Protein AF-A0A524IXE1-F1 (afdb_monomer_lite)

Structure (mmCIF, N/CA/C/O backbone):
data_AF-A0A524IXE1-F1
#
_entry.id   AF-A0A524IXE1-F1
#
loop_
_atom_site.group_PDB
_atom_site.id
_atom_site.type_symbol
_atom_site.label_atom_id
_atom_site.label_alt_id
_atom_site.label_comp_id
_atom_site.label_asym_id
_atom_site.label_entity_id
_atom_site.label_seq_id
_atom_site.pdbx_PDB_ins_code
_atom_site.Cartn_x
_atom_site.Cartn_y
_atom_site.Cartn_z
_atom_site.occupancy
_atom_site.B_iso_or_equiv
_atom_site.auth_seq_id
_atom_site.auth_comp_id
_atom_site.auth_asym_id
_atom_site.auth_atom_id
_atom_site.pdbx_PDB_model_num
ATOM 1 N N . MET A 1 1 ? -7.307 -6.475 66.051 1.00 43.66 1 MET A N 1
ATOM 2 C CA . MET A 1 1 ? -7.097 -5.890 64.710 1.00 43.66 1 MET A CA 1
ATOM 3 C C . MET A 1 1 ? -7.771 -6.810 63.699 1.00 43.66 1 MET A C 1
ATOM 5 O O . MET A 1 1 ? -7.183 -7.813 63.332 1.00 43.66 1 MET A O 1
ATOM 9 N N . LEU A 1 2 ? -9.043 -6.559 63.376 1.00 49.66 2 LEU A N 1
ATOM 10 C CA . LEU A 1 2 ? -9.916 -7.451 62.585 1.00 49.66 2 LEU A CA 1
ATOM 11 C C . LEU A 1 2 ? -10.838 -6.622 61.660 1.00 49.66 2 LEU A C 1
ATOM 13 O O . LEU A 1 2 ? -12.034 -6.860 61.602 1.00 49.66 2 LEU A O 1
ATOM 17 N N . ASN A 1 3 ? -10.288 -5.620 60.962 1.00 51.00 3 ASN A N 1
ATOM 18 C CA . ASN A 1 3 ? -11.071 -4.641 60.186 1.00 51.00 3 ASN A CA 1
ATOM 19 C C . ASN A 1 3 ? -10.646 -4.510 58.710 1.00 51.00 3 ASN A C 1
ATOM 21 O O . ASN A 1 3 ? -10.768 -3.433 58.156 1.00 51.00 3 ASN A O 1
ATOM 25 N N . HIS A 1 4 ? -10.151 -5.556 58.043 1.00 57.88 4 HIS A N 1
ATOM 26 C CA . HIS A 1 4 ? -9.700 -5.414 56.642 1.00 57.88 4 HIS A CA 1
ATOM 27 C C . HIS A 1 4 ? -10.398 -6.231 55.538 1.00 57.88 4 HIS A C 1
ATOM 29 O O . HIS A 1 4 ? -10.173 -5.894 54.376 1.00 57.88 4 HIS A O 1
ATOM 35 N N . PRO A 1 5 ? -11.266 -7.239 55.783 1.00 61.12 5 PRO A N 1
ATOM 36 C CA . PRO A 1 5 ? -11.895 -7.937 54.662 1.00 61.12 5 PRO A CA 1
ATOM 37 C C . PRO A 1 5 ? -12.928 -7.060 53.940 1.00 61.12 5 PRO A C 1
ATOM 39 O O . PRO A 1 5 ? -12.928 -7.036 52.716 1.00 61.12 5 PRO A O 1
ATOM 42 N N . TYR A 1 6 ? -13.752 -6.294 54.665 1.00 63.00 6 TYR A N 1
ATOM 43 C CA . TYR A 1 6 ? -14.772 -5.423 54.059 1.00 63.00 6 TYR A CA 1
ATOM 44 C C . TYR A 1 6 ? -14.161 -4.274 53.244 1.00 63.00 6 TYR A C 1
ATOM 46 O O . TYR A 1 6 ? -14.528 -4.103 52.090 1.00 63.00 6 TYR A O 1
ATOM 54 N N . GLU A 1 7 ? -13.144 -3.585 53.773 1.00 71.12 7 GLU A N 1
ATOM 55 C CA . GLU A 1 7 ? -12.422 -2.531 53.037 1.00 71.12 7 GLU A CA 1
ATOM 56 C C . GLU A 1 7 ? -11.749 -3.062 51.757 1.00 71.12 7 GLU A C 1
ATOM 58 O O . GLU A 1 7 ? -11.706 -2.372 50.740 1.00 71.12 7 GLU A O 1
ATOM 63 N N . THR A 1 8 ? -11.267 -4.312 51.775 1.00 76.56 8 THR A N 1
ATOM 64 C CA . THR A 1 8 ? -10.693 -4.967 50.585 1.00 76.56 8 THR A CA 1
ATOM 65 C C . THR A 1 8 ? -11.765 -5.277 49.533 1.00 76.56 8 THR A C 1
ATOM 67 O O . THR A 1 8 ? -11.514 -5.116 48.338 1.00 76.56 8 THR A O 1
ATOM 70 N N . TRP A 1 9 ? -12.964 -5.696 49.953 1.00 78.38 9 TRP A N 1
ATOM 71 C CA . TRP A 1 9 ? -14.095 -5.942 49.051 1.00 78.38 9 TRP A CA 1
ATOM 72 C C . TRP A 1 9 ? -14.641 -4.656 48.434 1.00 78.38 9 TRP A C 1
ATOM 74 O O . TRP A 1 9 ? -14.885 -4.627 47.228 1.00 78.38 9 TRP A O 1
ATOM 84 N N . ASP A 1 10 ? -14.765 -3.594 49.227 1.00 78.25 10 ASP A N 1
ATOM 85 C CA . ASP A 1 10 ? -15.199 -2.281 48.747 1.00 78.25 10 ASP A CA 1
ATOM 86 C C . ASP A 1 10 ? -14.188 -1.715 47.737 1.00 78.25 10 ASP A C 1
ATOM 88 O O . ASP A 1 10 ? -14.566 -1.230 46.670 1.00 78.25 10 ASP A O 1
ATOM 92 N N . HIS A 1 11 ? -12.885 -1.858 48.010 1.00 74.81 11 HIS A N 1
ATOM 93 C CA . HIS A 1 11 ? -11.836 -1.451 47.076 1.00 74.81 11 HIS A CA 1
ATOM 94 C C . HIS A 1 11 ? -11.871 -2.255 45.766 1.00 74.81 11 HIS A C 1
ATOM 96 O O . HIS A 1 11 ? -11.784 -1.675 44.683 1.00 74.81 11 HIS A O 1
ATOM 102 N N . LEU A 1 12 ? -12.059 -3.577 45.840 1.00 73.00 12 LEU A N 1
ATOM 103 C CA . LEU A 1 12 ? -12.213 -4.425 44.657 1.00 73.00 12 LEU A CA 1
ATOM 104 C C . LEU A 1 12 ? -13.451 -4.037 43.833 1.00 73.00 12 LEU A C 1
ATOM 106 O O . LEU A 1 12 ? -13.374 -3.993 42.607 1.00 73.00 12 LEU A O 1
ATOM 110 N N . GLN A 1 13 ? -14.579 -3.729 44.479 1.00 76.81 13 GLN A N 1
ATOM 111 C CA . GLN A 1 13 ? -15.787 -3.272 43.787 1.00 76.81 13 GLN A CA 1
ATOM 112 C C . GLN A 1 13 ? -15.563 -1.955 43.042 1.00 76.81 13 GLN A C 1
ATOM 114 O O . GLN A 1 13 ? -16.002 -1.832 41.898 1.00 76.81 13 GLN A O 1
ATOM 119 N N . VAL A 1 14 ? -14.849 -1.001 43.647 1.00 81.25 14 VAL A N 1
ATOM 120 C CA . VAL A 1 14 ? -14.476 0.257 42.984 1.00 81.25 14 VAL A CA 1
ATOM 121 C C . VAL A 1 14 ? -13.607 -0.017 41.755 1.00 81.25 14 VAL A C 1
ATOM 123 O O . VAL A 1 14 ? -13.937 0.455 40.668 1.00 81.25 14 VAL A O 1
ATOM 126 N N . LEU A 1 15 ? -12.565 -0.846 41.884 1.00 75.38 15 LEU A N 1
ATOM 127 C CA . LEU A 1 15 ? -11.689 -1.202 40.760 1.00 75.38 15 LEU A CA 1
ATOM 128 C C . LEU A 1 15 ? -12.452 -1.893 39.620 1.00 75.38 15 LEU A C 1
ATOM 130 O O . LEU A 1 15 ? -12.247 -1.572 38.450 1.00 75.38 15 LEU A O 1
ATOM 134 N N . LEU A 1 16 ? -13.359 -2.820 39.941 1.00 73.56 16 LEU A N 1
ATOM 135 C CA . LEU A 1 16 ? -14.183 -3.507 38.943 1.00 73.56 16 LEU A CA 1
ATOM 136 C C . LEU A 1 16 ? -15.158 -2.551 38.244 1.00 73.56 16 LEU A C 1
ATOM 138 O O . LEU A 1 16 ? -15.340 -2.654 37.030 1.00 73.56 16 LEU A O 1
ATOM 142 N N . ALA A 1 17 ? -15.751 -1.606 38.977 1.00 75.88 17 ALA A N 1
ATOM 143 C CA . ALA A 1 17 ? -16.629 -0.590 38.404 1.00 75.88 17 ALA A CA 1
ATOM 144 C C . ALA A 1 17 ? -15.862 0.364 37.469 1.00 75.88 17 ALA A C 1
ATOM 146 O O . ALA A 1 17 ? -16.321 0.644 36.361 1.00 75.88 17 ALA A O 1
ATOM 147 N N . GLU A 1 18 ? -14.666 0.811 37.861 1.00 75.19 18 GLU A N 1
ATOM 148 C CA . GLU A 1 18 ? -13.790 1.624 37.007 1.00 75.19 18 GLU A CA 1
ATOM 149 C C . GLU A 1 18 ? -13.379 0.864 35.738 1.00 75.19 18 GLU A C 1
ATOM 151 O O . GLU A 1 18 ? -13.450 1.403 34.629 1.00 75.19 18 GLU A O 1
ATOM 156 N N . MET A 1 19 ? -13.028 -0.417 35.874 1.00 73.31 19 MET A N 1
ATOM 157 C CA .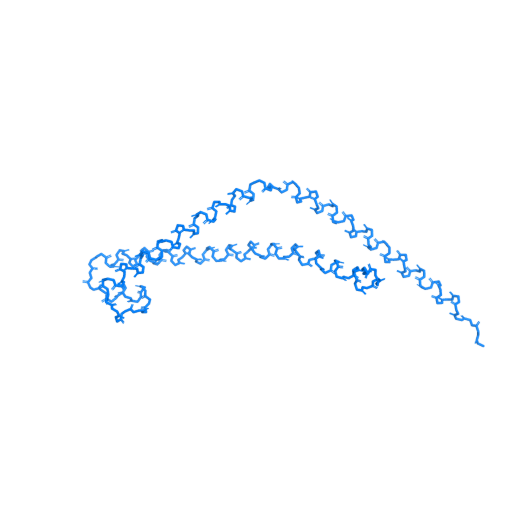 MET A 1 19 ? -12.672 -1.269 34.741 1.00 73.31 19 MET A CA 1
ATOM 158 C C . MET A 1 19 ? -13.858 -1.490 33.792 1.00 73.31 19 MET A C 1
ATOM 160 O O . MET A 1 19 ? -13.694 -1.425 32.573 1.00 73.31 19 MET A O 1
ATOM 164 N N . GLN A 1 20 ? -15.069 -1.672 34.330 1.00 70.81 20 GLN A N 1
ATOM 165 C CA . GLN A 1 20 ? -16.299 -1.777 33.544 1.00 70.81 20 GLN A CA 1
ATOM 166 C C . GLN A 1 20 ? -16.544 -0.510 32.713 1.00 70.81 20 GLN A C 1
ATOM 168 O O . GLN A 1 20 ? -16.844 -0.610 31.521 1.00 70.81 20 GLN A O 1
ATOM 173 N N . VAL A 1 21 ? -16.378 0.674 33.310 1.00 82.94 21 VAL A N 1
ATOM 174 C CA . VAL A 1 21 ? -16.515 1.959 32.605 1.00 82.94 21 VAL A CA 1
ATOM 175 C C . VAL A 1 21 ? -15.478 2.082 31.486 1.00 82.94 21 VAL A C 1
ATOM 177 O O . VAL A 1 21 ? -15.825 2.455 30.363 1.00 82.94 21 VAL A O 1
ATOM 180 N N . LEU A 1 22 ? -14.216 1.726 31.748 1.00 76.00 22 LEU A N 1
ATOM 181 C CA . LEU A 1 22 ? -13.158 1.747 30.733 1.00 76.00 22 LEU A CA 1
ATOM 182 C C . LEU A 1 22 ? -13.465 0.806 29.562 1.00 76.00 22 LEU A C 1
ATOM 184 O O . LEU A 1 22 ? -13.315 1.204 28.405 1.00 76.00 22 LEU A O 1
ATOM 188 N N . PHE A 1 23 ? -13.949 -0.405 29.834 1.00 75.75 23 PHE A N 1
ATOM 189 C CA . PHE A 1 23 ? -14.292 -1.372 28.790 1.00 75.75 23 PHE A CA 1
ATOM 190 C C . PHE A 1 23 ? -15.502 -0.931 27.966 1.00 75.75 23 PHE A C 1
ATOM 192 O O . PHE A 1 23 ? -15.482 -1.043 26.741 1.00 75.75 23 PHE A O 1
ATOM 199 N N . GLN A 1 24 ? -16.532 -0.368 28.603 1.00 75.31 24 GLN A N 1
ATOM 200 C CA . GLN A 1 24 ? -17.686 0.197 27.896 1.00 75.31 24 GLN A CA 1
ATOM 201 C C . GLN A 1 24 ? -17.283 1.375 27.001 1.00 75.31 24 GLN A C 1
ATOM 203 O O . GLN A 1 24 ? -17.732 1.470 25.854 1.00 75.31 24 GLN A O 1
ATOM 208 N N . ASN A 1 25 ? -16.393 2.244 27.486 1.00 76.88 25 ASN A N 1
ATOM 209 C CA . ASN A 1 25 ? -15.840 3.340 26.694 1.00 76.88 25 ASN A CA 1
ATOM 210 C C . ASN A 1 25 ? -15.040 2.819 25.497 1.00 76.88 25 ASN A C 1
ATOM 212 O O . ASN A 1 25 ? -15.225 3.305 24.380 1.00 76.88 25 ASN A O 1
ATOM 216 N N . PHE A 1 26 ? -14.197 1.805 25.702 1.00 73.81 26 PHE A N 1
ATOM 217 C CA . PHE A 1 26 ? -13.418 1.200 24.627 1.00 73.81 26 PHE A CA 1
ATOM 218 C C . PHE A 1 26 ? -14.312 0.530 23.571 1.00 73.81 26 PHE A C 1
ATOM 220 O O . PHE A 1 26 ? -14.129 0.763 22.379 1.00 73.81 26 PHE A O 1
ATOM 227 N N . LEU A 1 27 ? -15.353 -0.200 23.984 1.00 74.19 27 LEU A N 1
ATOM 228 C CA . LEU A 1 27 ? -16.348 -0.778 23.074 1.00 74.19 27 LEU A CA 1
ATOM 229 C C . LEU A 1 27 ? -17.084 0.299 22.258 1.00 74.19 27 LEU A C 1
ATOM 231 O O . LEU A 1 27 ? -17.298 0.142 21.058 1.00 74.19 27 LEU A O 1
ATOM 235 N N . SER A 1 28 ? -17.442 1.424 22.881 1.00 78.25 28 SER A N 1
ATOM 236 C CA . SER A 1 28 ? -18.039 2.569 22.179 1.00 78.25 28 SER A CA 1
ATOM 237 C C . SER A 1 28 ? -17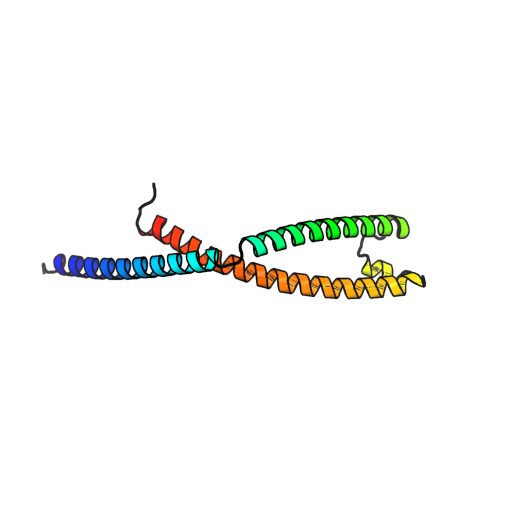.095 3.156 21.123 1.00 78.25 28 SER A C 1
ATOM 239 O O . SER A 1 28 ? -17.539 3.516 20.030 1.00 78.25 28 SER A O 1
ATOM 241 N N . LEU A 1 29 ? -15.790 3.223 21.415 1.00 74.81 29 LEU A N 1
ATOM 242 C CA . LEU A 1 29 ? -14.772 3.646 20.452 1.00 74.81 29 LEU A CA 1
ATOM 243 C C . LEU A 1 29 ? -14.627 2.646 19.300 1.00 74.81 29 LEU A C 1
ATOM 245 O O . LEU A 1 29 ? -14.626 3.090 18.156 1.00 74.81 29 LEU A O 1
ATOM 249 N N . LEU A 1 30 ? -14.607 1.337 19.571 1.00 69.81 30 LEU A N 1
ATOM 250 C CA . LEU A 1 30 ? -14.588 0.299 18.532 1.00 69.81 30 LEU A CA 1
ATOM 251 C C . LEU A 1 30 ? -15.819 0.378 17.620 1.00 69.81 30 LEU A C 1
ATOM 253 O O . LEU A 1 30 ? -15.684 0.329 16.405 1.00 69.81 30 LEU A O 1
ATOM 257 N N . ASN A 1 31 ? -17.016 0.590 18.172 1.00 71.38 31 ASN A N 1
ATOM 258 C CA . ASN A 1 31 ? -18.237 0.742 17.370 1.00 71.38 31 ASN A CA 1
ATOM 259 C C . ASN A 1 31 ? -18.205 2.008 16.491 1.00 71.38 31 ASN A C 1
ATOM 261 O O . ASN A 1 31 ? -18.734 2.027 15.378 1.00 71.38 31 ASN A O 1
ATOM 265 N N . LYS A 1 32 ? -17.605 3.101 16.983 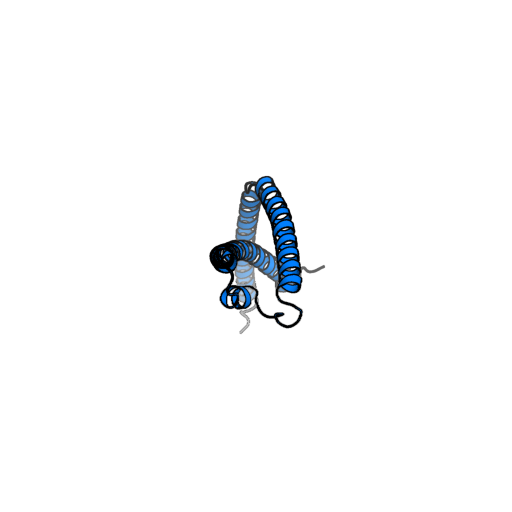1.00 73.88 32 LYS A N 1
ATOM 266 C CA . LYS A 1 32 ? -17.385 4.316 16.179 1.00 73.88 32 LYS A CA 1
ATOM 267 C C . LYS A 1 32 ? -16.334 4.076 15.099 1.00 73.88 32 LYS A C 1
ATOM 269 O O . LYS A 1 32 ? -16.530 4.517 13.970 1.00 73.88 32 LYS A O 1
ATOM 274 N N . GLU A 1 33 ? -15.254 3.379 15.434 1.00 70.69 33 GLU A N 1
ATOM 275 C CA . GLU A 1 33 ? -14.209 2.976 14.497 1.00 70.69 33 GLU A CA 1
ATOM 276 C C . GLU A 1 33 ? -14.778 2.079 13.396 1.00 70.69 33 GLU A C 1
ATOM 278 O O . GLU A 1 33 ? -14.564 2.369 12.227 1.00 70.69 33 GLU A O 1
ATOM 283 N N . GLU A 1 34 ? -15.585 1.073 13.730 1.00 70.56 34 GLU A N 1
ATOM 284 C CA . GLU A 1 34 ? -16.264 0.210 12.762 1.00 70.56 34 GLU A CA 1
ATOM 285 C C . GLU A 1 34 ? -17.105 1.031 11.779 1.00 70.56 34 GLU A C 1
ATOM 287 O O . GLU A 1 34 ? -16.986 0.853 10.568 1.00 70.56 34 GLU A O 1
ATOM 292 N N . ARG A 1 35 ? -17.902 1.988 12.273 1.00 73.44 35 ARG A N 1
ATOM 293 C CA . ARG A 1 35 ? -18.679 2.896 11.412 1.00 73.44 35 ARG A CA 1
ATOM 294 C C . ARG A 1 35 ? -17.781 3.719 10.493 1.00 73.44 35 ARG A C 1
ATOM 296 O O . ARG A 1 35 ? -18.091 3.848 9.314 1.00 73.44 35 ARG A O 1
ATOM 303 N N . LEU A 1 36 ? -16.666 4.248 10.996 1.00 70.94 36 LEU A N 1
ATOM 304 C CA . LEU A 1 36 ? -15.696 4.978 10.173 1.00 70.94 36 LEU A CA 1
ATOM 305 C C . LEU A 1 36 ? -15.012 4.065 9.147 1.00 70.94 36 LEU A C 1
ATOM 307 O O . LEU A 1 36 ? -14.810 4.484 8.014 1.00 70.94 36 LEU A O 1
ATOM 311 N N . LEU A 1 37 ? -14.708 2.815 9.502 1.00 68.81 37 LEU A N 1
ATOM 312 C CA . LEU A 1 37 ? -14.150 1.800 8.606 1.00 68.81 37 LEU A CA 1
ATOM 313 C C . LEU A 1 37 ? -15.163 1.312 7.562 1.00 68.81 37 LEU A C 1
ATOM 315 O O . LEU A 1 37 ? -14.758 0.826 6.510 1.00 68.81 37 LEU A O 1
ATOM 319 N N . LEU A 1 38 ? -16.463 1.370 7.857 1.00 67.75 38 LEU A N 1
ATOM 320 C CA . LEU A 1 38 ? -17.546 1.090 6.911 1.00 67.75 38 LEU A CA 1
ATOM 321 C C . LEU A 1 38 ? -17.781 2.265 5.951 1.00 67.75 38 LEU A C 1
ATOM 323 O O . LEU A 1 38 ? -18.117 2.030 4.796 1.00 67.75 38 LEU A O 1
ATOM 327 N N . VAL A 1 39 ? -17.606 3.506 6.425 1.00 68.62 39 VAL A N 1
ATOM 328 C CA . VAL A 1 39 ? -17.703 4.732 5.608 1.00 68.62 39 VAL A CA 1
ATOM 329 C C . VAL A 1 39 ? -16.436 4.981 4.787 1.00 68.62 39 VAL A C 1
ATOM 331 O O . VAL A 1 39 ? -16.517 5.572 3.712 1.00 68.62 39 VAL A O 1
ATOM 334 N N . LEU A 1 40 ? -15.270 4.532 5.264 1.00 71.38 40 LEU A N 1
ATOM 335 C CA . LEU A 1 40 ? -14.073 4.404 4.438 1.00 71.38 40 LEU A CA 1
ATOM 336 C C . LEU A 1 40 ? -14.467 3.638 3.183 1.00 71.38 40 LEU A C 1
ATOM 338 O O . LEU A 1 40 ? -15.045 2.559 3.285 1.00 71.38 40 LEU A O 1
ATOM 342 N N . ASP A 1 41 ? -14.178 4.224 2.023 1.00 71.25 41 ASP A N 1
ATOM 343 C CA . ASP A 1 41 ? -14.517 3.666 0.721 1.00 71.25 41 ASP A CA 1
ATOM 344 C C . ASP A 1 41 ? -13.762 2.346 0.521 1.00 71.25 41 ASP A C 1
ATOM 346 O O . ASP A 1 41 ? -12.682 2.305 -0.063 1.00 71.25 41 ASP A O 1
ATOM 350 N N . ARG A 1 42 ? -14.290 1.258 1.097 1.00 73.19 42 ARG A N 1
ATOM 351 C CA . ARG A 1 42 ? -13.684 -0.076 1.053 1.00 73.19 42 ARG A CA 1
ATOM 352 C C . ARG A 1 42 ? -13.534 -0.529 -0.388 1.00 73.19 42 ARG A C 1
ATOM 354 O O . ARG A 1 42 ? -12.531 -1.159 -0.707 1.00 73.19 42 ARG A O 1
ATOM 361 N N . GLN A 1 43 ? -14.493 -0.155 -1.234 1.00 73.25 43 GLN A N 1
ATOM 362 C CA . GLN A 1 43 ? -14.430 -0.405 -2.663 1.00 73.25 43 GLN A CA 1
ATOM 363 C C . GLN A 1 43 ? -13.293 0.396 -3.297 1.00 73.25 43 GLN A C 1
ATOM 365 O O . GLN A 1 43 ? -12.422 -0.193 -3.916 1.00 73.25 43 GLN A O 1
ATOM 370 N N . GLY A 1 44 ? -13.207 1.703 -3.057 1.00 75.00 44 GLY A N 1
ATOM 371 C CA . GLY A 1 44 ? -12.115 2.532 -3.568 1.00 75.00 44 GLY A CA 1
ATOM 372 C C . GLY A 1 44 ? -10.735 2.116 -3.060 1.00 75.00 44 GLY A C 1
ATOM 373 O O . GLY A 1 44 ? -9.768 2.138 -3.818 1.00 75.00 44 GLY A O 1
ATOM 374 N N . VAL A 1 45 ? -10.609 1.686 -1.802 1.00 79.94 45 VAL A N 1
ATOM 375 C CA . VAL A 1 45 ? -9.353 1.149 -1.258 1.00 79.94 45 VAL A CA 1
ATOM 376 C C . VAL A 1 45 ? -8.994 -0.173 -1.933 1.00 79.94 45 VAL A C 1
ATOM 378 O O . VAL A 1 45 ? -7.829 -0.351 -2.294 1.00 79.94 45 VAL A O 1
ATOM 381 N N . ALA A 1 46 ? -9.961 -1.070 -2.141 1.00 76.81 46 ALA A N 1
ATOM 382 C CA . ALA A 1 46 ? -9.760 -2.323 -2.866 1.00 76.81 46 ALA A CA 1
ATOM 383 C C . ALA A 1 46 ? -9.367 -2.073 -4.332 1.00 76.81 46 ALA A C 1
ATOM 385 O O . ALA A 1 46 ? -8.314 -2.539 -4.758 1.00 76.81 46 ALA A O 1
ATOM 386 N N . ASP A 1 47 ? -10.113 -1.237 -5.056 1.00 78.31 47 ASP A N 1
ATOM 387 C CA . ASP A 1 47 ? -9.851 -0.867 -6.452 1.00 78.31 47 ASP A CA 1
ATOM 388 C C . ASP A 1 47 ? -8.465 -0.224 -6.622 1.00 78.31 47 ASP A C 1
ATOM 390 O O . ASP A 1 47 ? -7.735 -0.495 -7.576 1.00 78.31 47 ASP A O 1
ATOM 394 N N . ILE A 1 48 ? -8.070 0.662 -5.700 1.00 78.56 48 ILE A N 1
ATOM 395 C CA . ILE A 1 48 ? -6.740 1.286 -5.715 1.00 78.56 48 ILE A CA 1
ATOM 396 C C . ILE A 1 48 ? -5.647 0.272 -5.372 1.00 78.56 48 ILE A C 1
ATOM 398 O O . ILE A 1 48 ? -4.526 0.405 -5.865 1.00 78.56 48 ILE A O 1
ATOM 402 N N . THR A 1 49 ? -5.939 -0.719 -4.534 1.00 83.31 49 THR A N 1
ATOM 403 C CA . THR A 1 49 ? -4.993 -1.789 -4.196 1.00 83.31 49 THR A CA 1
ATOM 404 C C . THR A 1 49 ? -4.769 -2.695 -5.398 1.00 83.31 49 THR A C 1
ATOM 406 O O . THR A 1 49 ? -3.622 -2.873 -5.793 1.00 83.31 49 THR A O 1
ATOM 409 N N . GLU A 1 50 ? -5.836 -3.124 -6.070 1.00 83.88 50 GLU A N 1
ATOM 410 C CA . GLU A 1 50 ? -5.756 -3.906 -7.305 1.00 83.88 50 GLU A CA 1
ATOM 411 C C . GLU A 1 50 ? -4.964 -3.157 -8.392 1.00 83.88 50 GLU A C 1
ATOM 413 O O . GLU A 1 50 ? -4.039 -3.697 -8.999 1.00 83.88 50 GLU A O 1
ATOM 418 N N . LYS A 1 51 ? -5.235 -1.860 -8.591 1.00 75.50 51 LYS A N 1
ATOM 419 C CA . LYS A 1 51 ? -4.462 -1.031 -9.534 1.00 75.50 51 LYS A CA 1
ATOM 420 C C . LYS A 1 51 ? -2.981 -0.935 -9.158 1.00 75.50 51 LYS A C 1
ATOM 422 O O . LYS A 1 51 ? -2.131 -0.920 -10.045 1.00 75.50 51 LYS A O 1
ATOM 427 N N . LYS A 1 52 ? -2.647 -0.851 -7.864 1.00 77.69 52 LYS A N 1
ATOM 428 C CA . LYS A 1 52 ? -1.247 -0.849 -7.404 1.00 77.69 52 LYS A CA 1
ATOM 429 C C . LYS A 1 52 ? -0.570 -2.185 -7.684 1.00 77.69 52 LYS A C 1
ATOM 431 O O . LYS A 1 52 ? 0.572 -2.163 -8.127 1.00 77.69 52 LYS A O 1
ATOM 436 N N . GLU A 1 53 ? -1.251 -3.306 -7.463 1.00 84.50 53 GLU A N 1
ATOM 437 C CA . GLU A 1 53 ? -0.740 -4.647 -7.776 1.00 84.50 53 GLU A CA 1
ATOM 438 C C . GLU A 1 53 ? -0.435 -4.780 -9.273 1.00 84.50 53 GLU A C 1
ATOM 440 O O . GLU A 1 53 ? 0.691 -5.103 -9.645 1.00 84.50 53 GLU A O 1
ATOM 445 N N . GLN A 1 54 ? -1.369 -4.377 -10.139 1.00 82.75 54 GLN A N 1
ATOM 446 C CA . GLN A 1 54 ? -1.161 -4.371 -11.592 1.00 82.75 54 GLN A CA 1
ATOM 447 C C . GLN A 1 54 ? 0.038 -3.500 -12.017 1.00 82.75 54 GLN A C 1
ATOM 449 O O . GLN A 1 54 ? 0.822 -3.880 -12.892 1.00 82.75 54 GLN A O 1
ATOM 454 N N . VAL A 1 55 ? 0.205 -2.321 -11.403 1.00 81.06 55 VAL A N 1
ATOM 455 C CA . VAL A 1 55 ? 1.355 -1.439 -11.668 1.00 81.06 55 VAL A CA 1
ATOM 456 C C . VAL A 1 55 ? 2.657 -2.057 -11.155 1.00 81.06 55 VAL A C 1
ATOM 458 O O . VAL A 1 55 ? 3.664 -1.986 -11.858 1.00 81.06 55 VAL A O 1
ATOM 461 N N . LEU A 1 56 ? 2.651 -2.692 -9.979 1.00 83.00 56 LEU A N 1
ATOM 462 C CA . LEU A 1 56 ? 3.814 -3.387 -9.425 1.00 83.00 56 LEU A CA 1
ATOM 463 C C . LEU A 1 56 ? 4.266 -4.530 -10.334 1.00 83.00 56 LEU A C 1
ATOM 465 O O . LEU A 1 56 ? 5.462 -4.632 -10.605 1.00 83.00 56 LEU A O 1
ATOM 469 N N . ASP A 1 57 ? 3.344 -5.326 -10.869 1.00 83.19 57 ASP A N 1
ATOM 470 C CA . ASP A 1 57 ? 3.664 -6.377 -11.840 1.00 83.19 57 ASP A CA 1
ATOM 471 C C . ASP A 1 57 ? 4.316 -5.802 -13.103 1.00 83.19 57 ASP A C 1
ATOM 473 O O . ASP A 1 57 ? 5.276 -6.360 -13.645 1.00 83.19 57 ASP A O 1
ATOM 477 N N . GLY A 1 58 ? 3.824 -4.649 -13.568 1.00 75.50 58 GLY A N 1
ATOM 478 C CA . GLY A 1 58 ? 4.441 -3.895 -14.655 1.00 75.50 58 GLY A CA 1
ATOM 479 C C . GLY A 1 58 ? 5.863 -3.442 -14.315 1.00 75.50 58 GLY A C 1
ATOM 480 O O . GLY A 1 58 ? 6.777 -3.648 -15.114 1.00 75.50 58 GLY A O 1
ATOM 481 N N . MET A 1 59 ? 6.068 -2.873 -13.124 1.00 81.69 59 MET A N 1
ATOM 482 C CA . MET A 1 59 ? 7.382 -2.423 -12.649 1.00 81.69 59 MET A CA 1
ATOM 483 C C . MET A 1 59 ? 8.386 -3.577 -12.582 1.00 81.69 59 MET A C 1
ATOM 485 O O . MET A 1 59 ? 9.479 -3.444 -13.128 1.00 81.69 59 MET A O 1
ATOM 489 N N . HIS A 1 60 ? 8.005 -4.722 -12.005 1.00 77.94 60 HIS A N 1
ATOM 490 C CA . HIS A 1 60 ? 8.868 -5.906 -11.928 1.00 77.94 60 HIS A CA 1
ATOM 491 C C . HIS A 1 60 ? 9.234 -6.418 -13.321 1.00 77.94 60 HIS A C 1
ATOM 493 O O . HIS A 1 60 ? 10.393 -6.719 -13.599 1.00 77.94 60 HIS A O 1
ATOM 499 N N . ARG A 1 61 ? 8.265 -6.475 -14.242 1.00 85.38 61 ARG A N 1
ATOM 500 C CA . ARG A 1 61 ? 8.520 -6.896 -15.624 1.00 85.38 61 ARG A CA 1
ATOM 501 C C . ARG A 1 61 ? 9.529 -5.986 -16.319 1.00 85.38 61 ARG A C 1
ATOM 503 O O . ARG A 1 61 ? 10.446 -6.492 -16.962 1.00 85.38 61 ARG A O 1
ATOM 510 N N . TYR A 1 62 ? 9.376 -4.668 -16.192 1.00 82.00 62 TYR A N 1
ATOM 511 C CA . TYR A 1 62 ? 10.314 -3.718 -16.788 1.00 82.00 62 TYR A CA 1
ATOM 512 C C . TYR A 1 62 ? 11.686 -3.759 -16.124 1.00 82.00 62 TYR A C 1
ATOM 514 O O . TYR A 1 62 ? 12.683 -3.690 -16.833 1.00 82.00 62 TYR A O 1
ATOM 522 N N . GLU A 1 63 ? 11.762 -3.935 -14.807 1.00 81.69 63 GLU A N 1
ATOM 523 C CA . GLU A 1 63 ? 13.031 -4.143 -14.109 1.00 81.69 63 GLU A CA 1
ATOM 524 C C . GLU A 1 63 ? 13.771 -5.364 -14.673 1.00 81.69 63 GLU A C 1
ATOM 526 O O . GLU A 1 63 ? 14.924 -5.246 -15.084 1.00 81.69 63 GLU A O 1
ATOM 531 N N . GLN A 1 64 ? 13.093 -6.509 -14.803 1.00 80.38 64 GLN A N 1
ATOM 532 C CA . GLN A 1 64 ? 13.683 -7.720 -15.383 1.00 80.38 64 GLN A CA 1
ATOM 533 C C . GLN A 1 64 ? 14.110 -7.523 -16.845 1.00 80.38 64 GLN A C 1
ATOM 535 O O . GLN A 1 64 ? 15.191 -7.959 -17.237 1.00 80.38 64 GLN A O 1
ATOM 540 N N . GLN A 1 65 ? 13.304 -6.832 -17.658 1.00 82.06 65 GLN A N 1
ATOM 541 C CA . GLN A 1 65 ? 13.657 -6.523 -19.048 1.00 82.06 65 GLN A CA 1
ATOM 542 C C . GLN A 1 65 ? 14.874 -5.598 -19.144 1.00 82.06 65 GLN A C 1
ATOM 544 O O . GLN A 1 65 ? 15.782 -5.865 -19.929 1.00 82.06 65 GLN A O 1
ATOM 549 N N . VAL A 1 66 ? 14.921 -4.539 -18.332 1.00 83.38 66 VAL A N 1
ATOM 550 C CA . VAL A 1 66 ? 16.056 -3.610 -18.266 1.00 83.38 66 VAL A CA 1
ATOM 551 C C . VAL A 1 66 ? 17.317 -4.348 -17.835 1.00 83.38 66 VAL A C 1
ATOM 553 O O . VAL A 1 66 ? 18.357 -4.183 -18.468 1.00 83.38 66 VAL A O 1
ATOM 556 N N . MET A 1 67 ? 17.225 -5.211 -16.821 1.00 80.62 67 MET A N 1
ATOM 557 C CA . MET A 1 67 ? 18.347 -6.045 -16.395 1.00 80.62 67 MET A CA 1
ATOM 558 C C . MET A 1 67 ? 18.786 -7.012 -17.498 1.00 80.62 67 MET A C 1
ATOM 560 O O . MET A 1 67 ? 19.986 -7.145 -17.730 1.00 80.62 67 MET A O 1
ATOM 564 N N . GLY A 1 68 ? 17.853 -7.636 -18.221 1.00 82.12 68 GLY A N 1
ATOM 565 C CA . GLY A 1 68 ? 18.160 -8.509 -19.356 1.00 82.12 68 GLY A CA 1
ATOM 566 C C . GLY A 1 68 ? 18.900 -7.783 -20.483 1.00 82.12 68 GLY A C 1
ATOM 567 O O . GLY A 1 68 ? 19.935 -8.258 -20.949 1.00 82.12 68 GLY A O 1
ATOM 568 N N . VAL A 1 69 ? 18.424 -6.599 -20.877 1.00 83.50 69 VAL A N 1
ATOM 569 C CA . VAL A 1 69 ? 19.080 -5.759 -21.894 1.00 83.50 69 VAL A CA 1
ATOM 570 C C . VAL A 1 69 ? 20.446 -5.274 -21.406 1.00 83.50 69 VAL A C 1
ATOM 572 O O . VAL A 1 69 ? 21.418 -5.313 -22.157 1.00 83.50 69 VAL A O 1
ATOM 575 N N . MET A 1 70 ? 20.556 -4.868 -20.140 1.00 78.38 70 MET A N 1
ATOM 576 C CA . MET A 1 70 ? 21.829 -4.462 -19.546 1.00 78.38 70 MET A CA 1
ATOM 577 C C . MET A 1 70 ? 22.854 -5.602 -19.591 1.00 78.38 70 MET A C 1
ATOM 579 O O . MET A 1 70 ? 23.985 -5.370 -20.004 1.00 78.38 70 MET A O 1
ATOM 583 N N . HIS A 1 71 ? 22.464 -6.833 -19.244 1.00 78.94 71 HIS A N 1
ATOM 584 C CA . HIS A 1 71 ? 23.354 -7.998 -19.318 1.00 78.94 71 HIS A CA 1
ATOM 585 C C . HIS A 1 71 ? 23.832 -8.274 -20.751 1.00 78.94 71 HIS A C 1
ATOM 587 O O . HIS A 1 71 ? 24.999 -8.606 -20.952 1.00 78.94 71 HIS A O 1
ATOM 593 N N . GLN A 1 72 ? 22.960 -8.103 -21.751 1.00 80.94 72 GLN A N 1
ATOM 594 C CA . GLN A 1 72 ? 23.325 -8.261 -23.164 1.00 80.94 72 GLN A CA 1
ATOM 595 C C . GLN A 1 72 ? 24.309 -7.186 -23.642 1.00 80.94 72 GLN A C 1
ATOM 597 O O . GLN A 1 72 ? 25.213 -7.487 -24.416 1.00 80.94 72 GLN A O 1
ATOM 602 N N . LEU A 1 73 ? 24.142 -5.938 -23.193 1.00 77.94 73 LEU A N 1
ATOM 603 C CA . LEU A 1 73 ? 24.962 -4.806 -23.634 1.00 77.94 73 LEU A CA 1
ATOM 604 C C . LEU A 1 73 ? 26.294 -4.685 -22.885 1.00 77.94 73 LEU A C 1
ATOM 606 O O . LEU A 1 73 ? 27.280 -4.234 -23.462 1.00 77.94 73 LEU A O 1
ATOM 610 N N . ALA A 1 74 ? 26.321 -5.040 -21.603 1.00 73.94 74 ALA A N 1
ATOM 611 C CA . ALA A 1 74 ? 27.465 -4.827 -20.721 1.00 73.94 74 ALA A CA 1
ATOM 612 C C . ALA A 1 74 ? 28.330 -6.086 -20.514 1.00 73.94 74 ALA A C 1
ATOM 614 O O . ALA A 1 74 ? 29.425 -5.992 -19.956 1.00 73.94 74 ALA A O 1
ATOM 615 N N . GLY A 1 75 ? 27.850 -7.256 -20.951 1.00 68.00 75 GLY A N 1
ATOM 616 C CA . GLY A 1 75 ? 28.468 -8.549 -20.660 1.00 68.00 75 GLY A CA 1
ATOM 617 C C . GLY A 1 75 ? 28.332 -8.954 -19.186 1.00 68.00 75 GLY A C 1
ATOM 618 O O . GLY A 1 75 ? 27.864 -8.191 -18.340 1.00 68.00 75 GLY A O 1
ATOM 619 N N . SER A 1 76 ? 28.763 -10.174 -18.855 1.00 64.06 76 SER A N 1
ATOM 620 C CA . SER A 1 76 ? 28.673 -10.732 -17.494 1.00 64.06 76 SER A CA 1
ATOM 621 C C . SER A 1 76 ? 29.540 -10.012 -16.451 1.00 64.06 76 SER A C 1
ATOM 623 O O . SER A 1 76 ? 29.391 -10.275 -15.262 1.00 64.06 76 SER A O 1
ATOM 625 N N . GLU A 1 77 ? 30.441 -9.118 -16.869 1.00 58.41 77 GLU A N 1
ATOM 626 C CA . GLU A 1 77 ? 31.385 -8.416 -15.985 1.00 58.41 77 GLU A CA 1
ATOM 627 C C . GLU A 1 77 ? 30.779 -7.183 -15.288 1.00 58.41 77 GLU A C 1
ATOM 629 O O . GLU A 1 77 ? 31.306 -6.727 -14.276 1.00 58.41 77 GLU A O 1
ATOM 634 N N . HIS A 1 78 ? 29.635 -6.673 -15.757 1.00 58.78 78 HIS A N 1
ATOM 635 C CA . HIS A 1 78 ? 28.968 -5.489 -15.196 1.00 58.78 78 HIS A CA 1
ATOM 636 C C . HIS A 1 78 ? 27.723 -5.846 -14.368 1.00 58.78 78 HIS A C 1
ATOM 638 O O . HIS A 1 78 ? 26.696 -5.176 -14.446 1.00 58.78 78 HIS A O 1
ATOM 644 N N . GLN A 1 79 ? 27.804 -6.885 -13.533 1.00 53.44 79 GLN A N 1
ATOM 645 C CA . GLN A 1 79 ? 26.715 -7.273 -12.617 1.00 53.44 79 GLN A CA 1
ATOM 646 C C . GLN A 1 79 ? 26.370 -6.201 -11.559 1.00 53.44 79 GLN A C 1
ATOM 648 O O . GLN A 1 79 ? 25.372 -6.323 -10.851 1.00 53.44 79 GLN A O 1
ATOM 653 N N . GLY A 1 80 ? 27.168 -5.134 -11.447 1.00 58.91 80 GLY A N 1
ATOM 654 C CA . GLY A 1 80 ? 26.982 -4.058 -10.479 1.00 58.91 80 GLY A CA 1
ATOM 655 C C . GLY A 1 80 ? 26.370 -2.795 -11.087 1.00 58.91 80 GLY A C 1
ATOM 656 O O . GLY A 1 80 ? 27.048 -2.047 -11.781 1.00 58.91 80 GLY A O 1
ATOM 657 N N . HIS A 1 81 ? 25.111 -2.529 -10.735 1.00 69.19 81 HIS A N 1
ATOM 658 C CA . HIS A 1 81 ? 24.403 -1.245 -10.838 1.00 69.19 81 HIS A CA 1
ATOM 659 C C . HIS A 1 81 ? 24.355 -0.556 -12.219 1.00 69.19 81 HIS A C 1
ATOM 661 O O . HIS A 1 81 ? 25.277 0.150 -12.628 1.00 69.19 81 HIS A O 1
ATOM 667 N N . LEU A 1 82 ? 23.172 -0.605 -12.848 1.00 73.56 82 LEU A N 1
ATOM 668 C CA . LEU A 1 82 ? 22.806 0.115 -14.079 1.00 73.56 82 LEU A CA 1
ATOM 669 C C . LEU A 1 82 ? 23.284 1.578 -14.115 1.00 73.56 82 LEU A C 1
ATOM 671 O O . LEU A 1 82 ? 23.805 2.032 -15.129 1.00 73.56 82 LEU A O 1
ATOM 675 N N . GLY A 1 83 ? 23.157 2.307 -13.003 1.00 71.56 83 GLY A N 1
ATOM 676 C CA . GLY A 1 83 ? 23.609 3.698 -12.909 1.00 71.56 83 GLY A CA 1
ATOM 677 C C . GLY A 1 83 ? 25.127 3.880 -13.004 1.00 71.56 83 GLY A C 1
ATOM 678 O O . GLY A 1 83 ? 25.586 4.885 -13.539 1.00 71.56 83 GLY A O 1
ATOM 679 N N . GLY A 1 84 ? 25.913 2.918 -12.512 1.00 76.19 84 GLY A N 1
ATOM 680 C CA . GLY A 1 84 ? 27.370 2.918 -12.656 1.00 76.19 84 GLY A CA 1
ATOM 681 C C . GLY A 1 84 ? 27.783 2.619 -14.094 1.00 76.19 84 GLY A C 1
ATOM 682 O O . GLY A 1 84 ? 28.622 3.319 -14.655 1.00 76.19 84 GLY A O 1
ATOM 683 N N . TRP A 1 85 ? 27.119 1.647 -14.721 1.00 76.50 85 TRP A N 1
ATOM 684 C CA . TRP A 1 85 ? 27.345 1.315 -16.126 1.00 76.50 85 TRP A CA 1
ATOM 685 C C . TRP A 1 85 ? 27.003 2.484 -17.062 1.00 76.50 85 TRP A C 1
ATOM 687 O O . TRP A 1 85 ? 27.852 2.905 -17.843 1.00 76.50 85 TRP A O 1
ATOM 697 N N . LEU A 1 86 ? 25.818 3.092 -16.930 1.00 78.06 86 LEU A N 1
ATOM 698 C CA . LEU A 1 86 ? 25.381 4.209 -17.783 1.00 78.06 86 LEU A CA 1
ATOM 699 C C . LEU A 1 86 ? 26.325 5.423 -17.750 1.00 78.06 86 LEU A C 1
ATOM 701 O O . LEU A 1 86 ? 26.432 6.133 -18.747 1.00 78.06 86 LEU A O 1
ATOM 705 N N . ARG A 1 87 ? 27.024 5.662 -16.633 1.00 75.69 87 ARG A N 1
ATOM 706 C CA . ARG A 1 87 ? 27.999 6.761 -16.502 1.00 75.69 87 ARG A CA 1
ATOM 707 C C . ARG A 1 87 ? 29.314 6.502 -17.238 1.00 75.69 87 ARG A C 1
ATOM 709 O O . ARG A 1 87 ? 29.979 7.459 -17.620 1.00 75.69 87 ARG A O 1
ATOM 716 N N . ASN A 1 88 ? 29.674 5.236 -17.435 1.00 75.50 88 ASN A N 1
ATOM 717 C CA . ASN A 1 88 ? 30.965 4.829 -17.991 1.00 75.50 88 ASN A CA 1
ATOM 718 C C . ASN A 1 88 ? 30.904 4.515 -19.494 1.00 75.50 88 ASN A C 1
ATOM 720 O O . ASN A 1 88 ? 31.942 4.294 -20.112 1.00 75.50 88 ASN A O 1
ATOM 724 N N . VAL A 1 89 ? 29.709 4.495 -20.096 1.00 76.38 89 VAL A N 1
ATOM 725 C CA . VAL A 1 89 ? 29.520 4.183 -21.518 1.00 76.38 89 VAL A CA 1
ATOM 726 C C . VAL A 1 89 ? 29.671 5.455 -22.372 1.00 76.38 89 VAL A C 1
ATOM 728 O O . VAL A 1 89 ? 28.835 6.358 -22.273 1.00 76.38 89 VAL A O 1
ATOM 731 N N . PRO A 1 90 ? 30.669 5.536 -23.277 1.00 64.44 90 PRO A N 1
ATOM 732 C CA . PRO A 1 90 ? 30.868 6.680 -24.166 1.00 64.44 90 PRO A CA 1
ATOM 733 C C . PRO A 1 90 ? 29.919 6.594 -25.373 1.00 64.44 90 PRO A C 1
ATOM 735 O O . PRO A 1 90 ? 30.335 6.406 -26.514 1.00 64.44 90 PRO A O 1
ATOM 738 N N . HIS A 1 91 ? 28.612 6.689 -25.124 1.00 72.31 91 HIS A N 1
ATOM 739 C CA . HIS A 1 91 ? 27.584 6.601 -26.159 1.00 72.31 91 HIS A CA 1
ATOM 740 C C . HIS A 1 91 ? 26.559 7.725 -26.009 1.00 72.31 91 HIS A C 1
ATOM 742 O O . HIS A 1 91 ? 26.059 7.985 -24.917 1.00 72.31 91 HIS A O 1
ATOM 748 N N . ARG A 1 92 ? 26.176 8.369 -27.119 1.00 68.75 92 ARG A N 1
ATOM 749 C CA . ARG A 1 92 ? 25.244 9.517 -27.104 1.00 68.75 92 ARG A CA 1
ATOM 750 C C . ARG A 1 92 ? 23.891 9.199 -26.451 1.00 68.75 92 ARG A C 1
ATOM 752 O O . ARG A 1 92 ? 23.281 10.064 -25.835 1.00 68.75 92 ARG A O 1
ATOM 759 N N . HIS A 1 93 ? 23.439 7.948 -26.553 1.00 71.19 93 HIS A N 1
ATOM 760 C CA . HIS A 1 93 ? 22.188 7.499 -25.935 1.00 71.19 93 HIS A CA 1
ATOM 761 C C . HIS A 1 93 ? 22.336 7.190 -24.432 1.00 71.19 93 HIS A C 1
ATOM 763 O O . HIS A 1 93 ? 21.332 7.181 -23.724 1.00 71.19 93 HIS A O 1
ATOM 769 N N . ALA A 1 94 ? 23.561 7.001 -23.922 1.00 75.44 94 ALA A N 1
ATOM 770 C CA . ALA A 1 94 ? 23.815 6.754 -22.501 1.00 75.44 94 ALA A CA 1
ATOM 771 C C . ALA A 1 94 ? 23.545 8.000 -21.644 1.00 75.44 94 ALA A C 1
ATOM 773 O O . ALA A 1 94 ? 23.019 7.873 -20.545 1.00 75.44 94 ALA A O 1
ATOM 774 N N . VAL A 1 95 ? 23.798 9.208 -22.170 1.00 76.75 95 VAL A N 1
ATOM 775 C CA . VAL A 1 95 ? 23.484 10.470 -21.473 1.00 76.75 95 VAL A CA 1
ATOM 776 C C . VAL A 1 95 ? 21.980 10.600 -21.223 1.00 76.75 95 VAL A C 1
ATOM 778 O O . VAL A 1 95 ? 21.561 10.829 -20.093 1.00 76.75 95 VAL A O 1
ATOM 781 N N . SER A 1 96 ? 21.160 10.387 -22.257 1.00 78.44 96 SER A N 1
ATOM 782 C CA . SER A 1 96 ? 19.697 10.447 -22.140 1.00 78.44 96 SER A CA 1
ATOM 783 C C . SER A 1 96 ? 19.144 9.348 -21.224 1.00 78.44 96 SER A C 1
ATOM 785 O O . SER A 1 96 ? 18.321 9.638 -20.357 1.00 78.44 96 SER A O 1
ATOM 787 N N . ALA A 1 97 ? 19.641 8.112 -21.347 1.00 78.38 97 ALA A N 1
ATOM 788 C CA . ALA A 1 97 ? 19.255 7.014 -20.460 1.00 78.38 97 ALA A CA 1
ATOM 789 C C . ALA A 1 97 ? 19.652 7.280 -18.998 1.00 78.38 97 ALA A C 1
ATOM 791 O O . ALA A 1 97 ? 18.888 6.976 -18.086 1.00 78.38 97 ALA A O 1
ATOM 792 N N . ASN A 1 98 ? 20.813 7.897 -18.765 1.00 79.88 98 ASN A N 1
ATOM 793 C CA . ASN A 1 98 ? 21.266 8.280 -17.434 1.00 79.88 98 ASN A CA 1
ATOM 794 C C . ASN A 1 98 ? 20.375 9.372 -16.821 1.00 79.88 98 ASN A C 1
ATOM 796 O O . ASN A 1 98 ? 20.072 9.293 -15.633 1.00 79.88 98 ASN A O 1
ATOM 800 N N . THR A 1 99 ? 19.909 10.353 -17.601 1.00 80.81 99 THR A N 1
ATOM 801 C CA . THR A 1 99 ? 18.930 11.349 -17.126 1.00 80.81 99 THR A CA 1
ATOM 802 C C . THR A 1 99 ? 17.628 10.680 -16.692 1.00 80.81 99 THR A C 1
ATOM 804 O O . THR A 1 99 ? 17.199 10.873 -15.556 1.00 80.81 99 THR A O 1
ATOM 807 N N . ILE A 1 100 ? 17.058 9.819 -17.541 1.00 79.69 100 ILE A N 1
ATOM 808 C CA . ILE A 1 100 ? 15.833 9.064 -17.227 1.00 79.69 100 ILE A CA 1
ATOM 809 C C . ILE A 1 100 ? 16.036 8.205 -15.968 1.00 79.69 100 ILE A C 1
ATOM 811 O O . ILE A 1 100 ? 15.180 8.164 -15.090 1.00 79.69 100 ILE A O 1
ATOM 815 N N . PHE A 1 101 ? 17.195 7.557 -15.829 1.00 81.31 101 PHE A N 1
ATOM 816 C CA . PHE A 1 101 ? 17.523 6.763 -14.646 1.00 81.31 101 PHE A CA 1
ATOM 817 C C . PHE A 1 101 ? 17.558 7.602 -13.355 1.00 81.31 101 PHE A C 1
ATOM 819 O O . PHE A 1 101 ? 17.058 7.159 -12.322 1.00 81.31 101 PHE A O 1
ATOM 826 N N . HIS A 1 102 ? 18.086 8.830 -13.397 1.00 77.19 102 HIS A N 1
ATOM 827 C CA . HIS A 1 102 ? 18.053 9.730 -12.237 1.00 77.19 102 HIS A CA 1
ATOM 828 C C . HIS A 1 102 ? 16.624 10.177 -11.892 1.00 77.19 102 HIS A C 1
ATOM 830 O O . HIS A 1 102 ? 16.272 10.237 -10.713 1.00 77.19 102 HIS A O 1
ATOM 836 N N . GLU A 1 103 ? 15.781 10.439 -12.892 1.00 78.19 103 GLU A N 1
ATOM 837 C CA . GLU A 1 103 ? 14.362 10.748 -12.674 1.00 78.19 103 GLU A CA 1
ATOM 838 C C . GLU A 1 103 ? 13.622 9.569 -12.022 1.00 78.19 103 GLU A C 1
ATOM 840 O O . GLU A 1 103 ? 12.859 9.766 -11.070 1.00 78.19 103 GLU A O 1
ATOM 845 N N . LEU A 1 104 ? 13.911 8.335 -12.455 1.00 78.38 104 LEU A N 1
ATOM 846 C CA . LEU A 1 104 ? 13.375 7.115 -11.845 1.00 78.38 104 LEU A CA 1
ATOM 847 C C . LEU A 1 104 ? 13.785 6.975 -10.374 1.00 78.38 104 LEU A C 1
ATOM 849 O O . LEU A 1 104 ? 12.934 6.650 -9.547 1.00 78.38 104 LEU A O 1
ATOM 853 N N . ILE A 1 105 ? 15.038 7.278 -10.012 1.00 77.50 105 ILE A N 1
ATOM 854 C CA . ILE A 1 105 ? 15.475 7.288 -8.602 1.00 77.50 105 ILE A CA 1
ATOM 855 C C . ILE A 1 105 ? 14.627 8.268 -7.779 1.00 77.50 105 ILE A C 1
ATOM 857 O O . ILE A 1 105 ? 14.161 7.919 -6.691 1.00 77.50 105 ILE A O 1
ATOM 861 N N . GLY A 1 106 ? 14.382 9.471 -8.304 1.00 73.12 106 GLY A N 1
ATOM 862 C CA . GLY A 1 106 ? 13.537 10.466 -7.640 1.00 73.12 106 GLY A CA 1
ATOM 863 C C . GLY A 1 106 ? 12.091 9.990 -7.446 1.00 73.12 106 GLY A C 1
ATOM 864 O O . GLY A 1 106 ? 11.486 10.247 -6.403 1.00 73.12 106 GLY A O 1
ATOM 865 N N . LEU A 1 107 ? 11.532 9.259 -8.414 1.00 71.31 107 LEU A N 1
ATOM 866 C CA . LEU A 1 107 ? 10.203 8.651 -8.292 1.00 71.31 107 LEU A CA 1
ATOM 867 C C . LEU A 1 107 ? 10.181 7.520 -7.255 1.00 71.31 107 LEU A C 1
ATOM 869 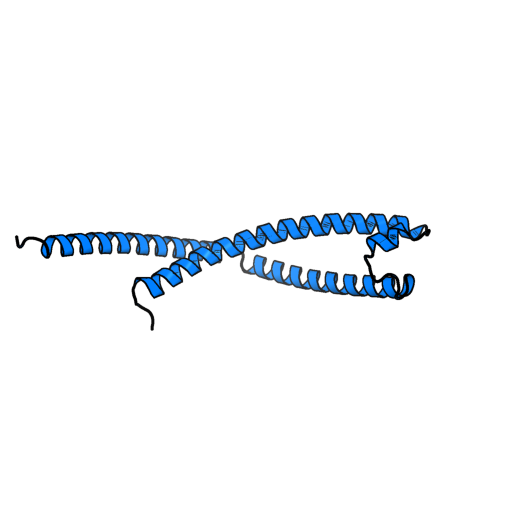O O . LEU A 1 107 ? 9.263 7.474 -6.437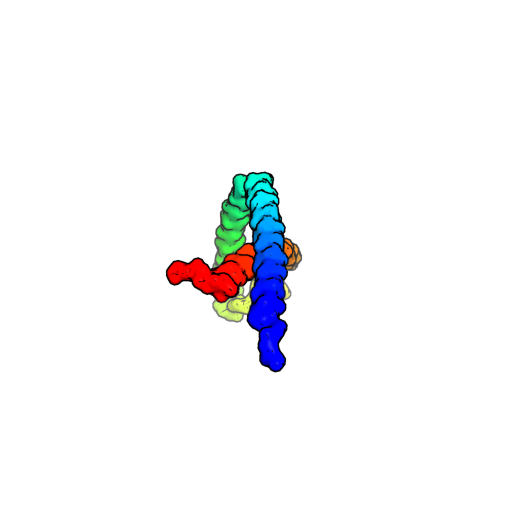 1.00 71.31 107 LEU A O 1
ATOM 873 N N . ILE A 1 108 ? 11.202 6.659 -7.226 1.00 78.56 108 ILE A N 1
ATOM 874 C CA . ILE A 1 108 ? 11.326 5.567 -6.246 1.00 78.56 108 ILE A CA 1
ATOM 875 C C . ILE A 1 108 ? 11.346 6.117 -4.816 1.00 78.56 108 ILE A C 1
ATOM 877 O O . ILE A 1 108 ? 10.631 5.603 -3.957 1.00 78.56 108 ILE A O 1
ATOM 881 N N . GLN A 1 109 ? 12.097 7.191 -4.561 1.00 72.94 109 GLN A N 1
ATOM 882 C CA . GLN A 1 109 ? 12.141 7.833 -3.242 1.00 72.94 109 GLN A CA 1
ATOM 883 C C . GLN A 1 109 ? 10.757 8.332 -2.806 1.00 72.94 109 GLN A C 1
ATOM 885 O O . GLN A 1 109 ? 10.301 8.014 -1.707 1.00 72.94 109 GLN A O 1
ATOM 890 N N . LYS A 1 110 ? 10.039 9.033 -3.692 1.00 70.31 110 LYS A N 1
ATOM 891 C CA . LYS A 1 110 ? 8.671 9.509 -3.419 1.00 70.31 110 LYS A CA 1
ATOM 892 C C . LYS A 1 110 ? 7.704 8.354 -3.141 1.00 70.31 110 LYS A C 1
ATOM 894 O O . LYS A 1 110 ? 6.890 8.444 -2.221 1.00 70.31 110 LYS A O 1
ATOM 899 N N . ILE A 1 111 ? 7.805 7.261 -3.903 1.00 79.81 111 ILE A N 1
ATOM 900 C CA . ILE A 1 111 ? 7.002 6.046 -3.694 1.00 79.81 111 ILE A CA 1
ATOM 901 C C . ILE A 1 111 ? 7.305 5.434 -2.322 1.00 79.81 111 ILE A C 1
ATOM 903 O O . ILE A 1 111 ? 6.374 5.111 -1.588 1.00 79.81 111 ILE A O 1
ATOM 907 N N . GLN A 1 112 ? 8.579 5.317 -1.937 1.00 71.44 112 GLN A N 1
ATOM 908 C CA . GLN A 1 112 ? 8.980 4.780 -0.633 1.00 71.44 112 GLN A CA 1
ATOM 909 C C . GLN A 1 112 ? 8.481 5.642 0.531 1.00 71.44 112 GLN A C 1
ATOM 911 O O . GLN A 1 112 ? 7.945 5.111 1.505 1.00 71.44 112 GLN A O 1
ATOM 916 N N . GLU A 1 113 ? 8.627 6.965 0.445 1.00 76.44 113 GLU A N 1
ATOM 917 C CA . GLU A 1 113 ? 8.130 7.889 1.467 1.00 76.44 113 GLU A CA 1
ATOM 918 C C . GLU A 1 113 ? 6.616 7.776 1.640 1.00 76.44 113 GLU A C 1
ATOM 920 O O . GLU A 1 113 ? 6.119 7.668 2.765 1.00 76.44 113 GLU A O 1
ATOM 925 N N . GLN A 1 114 ? 5.871 7.761 0.532 1.00 74.69 114 GLN A N 1
ATOM 926 C CA . GLN A 1 114 ? 4.421 7.632 0.583 1.00 74.69 114 GLN A CA 1
ATOM 927 C C . GLN A 1 114 ? 3.985 6.238 1.055 1.00 74.69 114 GLN A C 1
ATOM 929 O O . GLN A 1 114 ? 3.043 6.124 1.839 1.00 74.69 114 GLN A O 1
ATOM 934 N N . GLY A 1 115 ? 4.692 5.184 0.640 1.00 76.81 115 GLY A N 1
ATOM 935 C CA . GLY A 1 115 ? 4.482 3.814 1.104 1.00 76.81 115 GLY A CA 1
ATOM 936 C C . GLY A 1 115 ? 4.622 3.699 2.621 1.00 76.81 115 GLY A C 1
ATOM 937 O O . GLY A 1 115 ? 3.707 3.207 3.275 1.00 76.81 115 GLY A O 1
ATOM 938 N N . LYS A 1 116 ? 5.694 4.258 3.200 1.00 77.12 116 LYS A N 1
ATOM 939 C CA . LYS A 1 116 ? 5.914 4.291 4.659 1.00 77.12 116 LYS A CA 1
ATOM 940 C C . LYS A 1 116 ? 4.810 5.039 5.407 1.00 77.12 116 LYS A C 1
ATOM 942 O O . LYS A 1 116 ? 4.381 4.594 6.472 1.00 77.12 116 LYS A O 1
ATOM 947 N N . LYS A 1 117 ? 4.335 6.168 4.865 1.00 75.25 117 LYS A N 1
ATOM 948 C CA . LYS A 1 117 ? 3.204 6.914 5.445 1.00 75.25 117 LYS A CA 1
ATOM 949 C C . LYS A 1 117 ? 1.940 6.053 5.472 1.00 75.25 117 LYS A C 1
ATOM 951 O O . LYS A 1 117 ? 1.314 5.938 6.523 1.00 75.25 117 LYS A O 1
ATOM 956 N N . ASN A 1 118 ? 1.611 5.407 4.354 1.00 76.75 118 ASN A N 1
ATOM 957 C CA . ASN A 1 118 ? 0.446 4.524 4.256 1.00 76.75 118 ASN A CA 1
ATOM 958 C C . ASN A 1 118 ? 0.560 3.333 5.224 1.00 76.75 118 ASN A C 1
ATOM 960 O O . ASN A 1 118 ? -0.389 3.010 5.932 1.00 76.75 118 ASN A O 1
ATOM 964 N N . GLU A 1 119 ? 1.738 2.717 5.304 1.00 80.50 1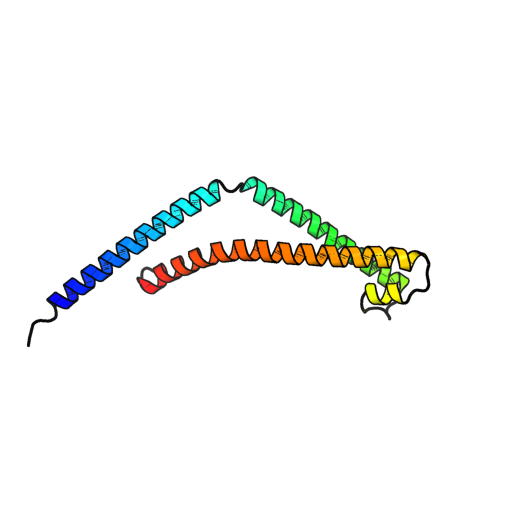19 GLU A N 1
ATOM 965 C CA . GLU A 1 119 ? 2.017 1.581 6.184 1.00 80.50 119 GLU A CA 1
ATOM 966 C C . GLU A 1 119 ? 1.906 1.954 7.674 1.00 80.50 119 GLU A C 1
ATOM 968 O O . GLU A 1 119 ? 1.359 1.195 8.471 1.00 80.50 119 GLU A O 1
ATOM 973 N N . SER A 1 120 ? 2.384 3.143 8.060 1.00 79.81 120 SER A N 1
ATOM 974 C CA . SER A 1 120 ? 2.251 3.674 9.424 1.00 79.81 120 SER A CA 1
ATOM 975 C C . SER A 1 120 ? 0.787 3.845 9.835 1.00 79.81 120 SER A C 1
ATOM 977 O O . SER A 1 120 ? 0.404 3.439 10.934 1.00 79.81 120 SER A O 1
ATOM 979 N N . LEU A 1 121 ? -0.045 4.384 8.937 1.00 77.50 121 LEU A N 1
ATOM 980 C CA . LEU A 1 121 ? -1.481 4.541 9.175 1.00 77.50 121 LEU A CA 1
ATOM 981 C C . LEU A 1 121 ? -2.157 3.183 9.400 1.00 77.50 121 LEU A C 1
ATOM 983 O O . LEU A 1 121 ? -2.861 3.019 10.392 1.00 77.50 121 LEU A O 1
ATOM 987 N N . ILE A 1 122 ? -1.873 2.194 8.545 1.00 80.25 122 ILE A N 1
ATOM 988 C CA . ILE A 1 122 ? -2.429 0.837 8.668 1.00 80.25 122 ILE A CA 1
ATOM 989 C C . ILE A 1 122 ? -1.989 0.178 9.985 1.00 80.25 122 ILE A C 1
ATOM 991 O O . ILE A 1 122 ? -2.823 -0.330 10.738 1.00 80.25 122 ILE A O 1
ATOM 995 N N . ARG A 1 123 ? -0.686 0.210 10.300 1.00 79.38 123 ARG A N 1
ATOM 996 C CA . ARG A 1 123 ? -0.140 -0.418 11.516 1.00 79.38 123 ARG A CA 1
ATOM 997 C C . ARG A 1 123 ? -0.693 0.189 12.796 1.00 79.38 123 ARG A C 1
ATOM 999 O O . ARG A 1 123 ? -0.985 -0.547 13.736 1.00 79.38 123 ARG A O 1
ATOM 1006 N N . ARG A 1 124 ? -0.832 1.517 12.847 1.00 74.12 124 ARG A N 1
ATOM 1007 C CA . ARG A 1 124 ? -1.347 2.218 14.029 1.00 74.12 124 ARG A CA 1
ATOM 1008 C C . ARG A 1 124 ? -2.758 1.750 14.383 1.00 74.12 124 ARG A C 1
ATOM 1010 O O . ARG A 1 124 ? -3.024 1.495 15.553 1.00 74.12 124 ARG A O 1
ATOM 1017 N N . THR A 1 125 ? -3.623 1.601 13.385 1.00 70.06 125 THR A N 1
ATOM 1018 C CA . THR A 1 125 ? -4.993 1.107 13.574 1.00 70.06 125 THR A CA 1
ATOM 1019 C C . THR A 1 125 ? -5.001 -0.352 14.043 1.00 70.06 125 THR A C 1
ATOM 1021 O O . THR A 1 125 ? -5.689 -0.696 14.998 1.00 70.06 125 THR A O 1
ATOM 1024 N N . GLN A 1 126 ? -4.164 -1.212 13.454 1.00 73.56 126 GLN A N 1
ATOM 1025 C CA . GLN A 1 126 ? -4.093 -2.632 13.828 1.00 73.56 126 GLN A CA 1
ATOM 1026 C C . GLN A 1 126 ? -3.540 -2.877 15.243 1.00 73.56 126 GLN A C 1
ATOM 1028 O O . GLN A 1 126 ? -3.990 -3.795 15.928 1.00 73.56 126 GLN A O 1
ATOM 1033 N N . HIS A 1 127 ? -2.561 -2.082 15.686 1.00 73.50 127 HIS A N 1
ATOM 1034 C CA . HIS A 1 127 ? -1.900 -2.262 16.982 1.00 73.50 127 HIS A CA 1
ATOM 1035 C C . HIS A 1 127 ? -2.863 -2.085 18.162 1.00 73.50 127 HIS A C 1
ATOM 1037 O O . HIS A 1 127 ? -2.876 -2.909 19.071 1.00 73.50 127 HIS A O 1
ATOM 1043 N N . VAL A 1 128 ? -3.687 -1.032 18.146 1.00 67.94 128 VAL A N 1
ATOM 1044 C CA . VAL A 1 128 ? -4.612 -0.718 19.251 1.00 67.94 128 VAL A CA 1
ATOM 1045 C C . VAL A 1 128 ? -5.649 -1.826 19.437 1.00 67.94 128 VAL A C 1
ATOM 1047 O O . VAL A 1 128 ? -5.912 -2.240 20.563 1.00 67.94 128 VAL A O 1
ATOM 1050 N N . VAL A 1 129 ? -6.183 -2.356 18.334 1.00 68.50 129 VAL A N 1
ATOM 1051 C CA . VAL A 1 129 ? -7.137 -3.472 18.365 1.00 68.50 129 VAL A CA 1
ATOM 1052 C C . VAL A 1 129 ? -6.471 -4.749 18.885 1.00 68.50 129 VAL A C 1
ATOM 1054 O O . VAL A 1 129 ? -7.045 -5.440 19.723 1.00 68.50 129 VAL A O 1
ATOM 1057 N N . ARG A 1 130 ? -5.242 -5.056 18.444 1.00 73.88 130 ARG A N 1
ATOM 1058 C CA . ARG A 1 130 ? -4.507 -6.254 18.884 1.00 73.88 130 ARG A CA 1
ATOM 1059 C C . ARG A 1 130 ? -4.172 -6.221 20.376 1.00 73.88 130 ARG A C 1
ATOM 1061 O O . ARG A 1 130 ? -4.379 -7.220 21.055 1.00 73.88 130 ARG A O 1
ATOM 1068 N N . GLU A 1 131 ? -3.689 -5.092 20.884 1.00 73.75 131 GLU A N 1
ATOM 1069 C CA . GLU A 1 131 ? -3.383 -4.938 22.311 1.00 73.75 131 GLU A CA 1
ATOM 1070 C C . GLU A 1 131 ? -4.642 -5.031 23.175 1.00 73.75 131 GLU A C 1
ATOM 1072 O O . GLU A 1 131 ? -4.625 -5.687 24.213 1.00 73.75 131 GLU A O 1
ATOM 1077 N N . ALA A 1 132 ? -5.760 -4.454 22.727 1.00 66.38 132 ALA A N 1
ATOM 1078 C CA . ALA A 1 132 ? -7.026 -4.568 23.443 1.00 66.38 132 ALA A CA 1
ATOM 1079 C C . ALA A 1 132 ? -7.544 -6.011 23.496 1.00 66.38 132 ALA A C 1
ATOM 1081 O O . ALA A 1 132 ? -7.980 -6.474 24.548 1.00 66.38 132 ALA A O 1
ATOM 1082 N N . ILE A 1 133 ? -7.450 -6.736 22.379 1.00 73.50 133 ILE A N 1
ATOM 1083 C CA . ILE A 1 133 ? -7.771 -8.162 22.308 1.00 73.50 133 ILE A CA 1
ATOM 1084 C C . ILE A 1 133 ? -6.897 -8.954 23.290 1.00 73.50 133 ILE A C 1
ATOM 1086 O O . ILE A 1 133 ? -7.423 -9.714 24.102 1.00 73.50 133 ILE A O 1
ATOM 1090 N N . ASN A 1 134 ? -5.579 -8.744 23.256 1.00 69.81 134 ASN A N 1
ATOM 1091 C CA . ASN A 1 134 ? -4.644 -9.428 24.145 1.00 69.81 134 ASN A CA 1
ATOM 1092 C C . ASN A 1 134 ? -4.969 -9.154 25.617 1.00 69.81 134 ASN A C 1
ATOM 1094 O O . ASN A 1 134 ? -5.059 -10.099 26.390 1.00 69.81 134 ASN A O 1
ATOM 1098 N N . LEU A 1 135 ? -5.209 -7.895 25.994 1.00 68.69 135 LEU A N 1
ATOM 1099 C CA . LEU A 1 135 ? -5.492 -7.495 27.374 1.00 68.69 135 LEU A CA 1
ATOM 1100 C C . LEU A 1 135 ? -6.786 -8.120 27.918 1.00 68.69 135 LEU A C 1
ATOM 1102 O O . LEU A 1 135 ? -6.820 -8.538 29.074 1.00 68.69 135 LEU A O 1
ATOM 1106 N N . ILE A 1 136 ? -7.826 -8.245 27.089 1.00 66.69 136 ILE A N 1
ATOM 1107 C CA . ILE A 1 136 ? -9.069 -8.941 27.458 1.00 66.69 136 ILE A CA 1
ATOM 1108 C C . ILE A 1 136 ? -8.811 -10.444 27.643 1.00 66.69 136 ILE A C 1
ATOM 1110 O O . ILE A 1 136 ? -9.263 -11.025 28.631 1.00 66.69 136 ILE A O 1
ATOM 1114 N N . TYR A 1 137 ? -8.047 -11.068 26.742 1.00 61.81 137 TYR A N 1
ATOM 1115 C CA . TYR A 1 137 ? -7.775 -12.506 26.799 1.00 61.81 137 TYR A CA 1
ATOM 1116 C C . TYR A 1 137 ? -6.859 -12.916 27.963 1.00 61.81 137 TYR A C 1
ATOM 1118 O O . TYR A 1 137 ? -7.162 -13.891 28.651 1.00 61.81 137 TYR A O 1
ATOM 1126 N N . THR A 1 138 ? -5.760 -12.200 28.223 1.00 60.75 138 THR A N 1
ATOM 1127 C CA . THR A 1 138 ? -4.812 -12.554 29.299 1.00 60.75 138 THR A CA 1
ATOM 1128 C C . THR A 1 138 ? -5.146 -11.923 30.647 1.00 60.75 138 THR A C 1
ATOM 1130 O O . THR A 1 138 ? -4.887 -12.547 31.673 1.00 60.75 138 THR A O 1
ATOM 1133 N N . GLY A 1 139 ? -5.725 -10.720 30.681 1.00 55.31 139 GLY A N 1
ATOM 1134 C CA . GLY A 1 139 ? -5.976 -9.980 31.924 1.00 55.31 139 GLY A CA 1
ATOM 1135 C C . GLY A 1 139 ? -7.207 -10.443 32.707 1.00 55.31 139 GLY A C 1
ATOM 1136 O O . GLY A 1 139 ? -7.227 -10.333 33.929 1.00 55.31 139 GLY A O 1
ATOM 1137 N N . LEU A 1 140 ? -8.221 -10.987 32.026 1.00 59.03 140 LEU A N 1
ATOM 1138 C CA . LEU A 1 140 ? -9.464 -11.459 32.655 1.00 59.03 140 LEU A CA 1
ATOM 1139 C C . LEU A 1 140 ? -9.524 -12.977 32.849 1.00 59.03 140 LEU A C 1
ATOM 1141 O O . LEU A 1 140 ? -10.475 -13.470 33.449 1.00 59.03 140 LEU A O 1
ATOM 1145 N N . GLY A 1 141 ? -8.566 -13.728 32.295 1.00 51.06 141 GLY A N 1
ATOM 1146 C CA . GLY A 1 141 ? -8.597 -15.194 32.313 1.00 51.06 141 GLY A CA 1
ATOM 1147 C C . GLY A 1 141 ? -9.788 -15.803 31.559 1.00 51.06 141 GLY A C 1
ATOM 1148 O O . GLY A 1 141 ? -10.185 -16.920 31.862 1.00 51.06 141 GLY A O 1
ATOM 1149 N N . THR A 1 142 ? -10.369 -15.080 30.594 1.00 52.88 142 THR A N 1
ATOM 1150 C CA . THR A 1 142 ? -11.557 -15.504 29.818 1.00 52.88 142 THR A CA 1
ATOM 1151 C C . THR A 1 142 ? -11.203 -16.175 28.486 1.00 52.88 142 THR A C 1
ATOM 1153 O O . THR A 1 142 ? -11.999 -16.173 27.547 1.00 52.88 142 THR A O 1
ATOM 1156 N N . GLY A 1 143 ? -9.995 -16.741 28.382 1.00 47.03 143 GLY A N 1
ATOM 1157 C CA . GLY A 1 143 ? -9.637 -17.604 27.255 1.00 47.03 143 GLY A CA 1
ATOM 1158 C C . GLY A 1 143 ? -10.550 -18.840 27.170 1.00 47.03 143 GLY A C 1
ATOM 1159 O O . GLY A 1 143 ? -11.196 -19.171 28.167 1.00 47.03 143 GLY A O 1
ATOM 1160 N N . PRO A 1 144 ? -10.639 -19.498 25.998 1.00 51.25 144 PRO A N 1
ATOM 1161 C CA . PRO A 1 144 ? -11.370 -20.758 25.862 1.00 51.25 144 PRO A CA 1
ATOM 1162 C C . PRO A 1 144 ? -10.834 -21.856 26.789 1.00 51.25 144 PRO A C 1
ATOM 1164 O O . PRO A 1 144 ? -9.615 -21.850 27.083 1.00 51.25 144 PRO A O 1
#

Radius of gyration: 28.82 Å; chains: 1; bounding box: 50×32×92 Å

Foldseek 3Di:
DPPPPVVVVVVVVVVVVVVVVVVVVVVVVVVVVVVVVVVPPPVVVVVVVVVVVVVVVVVVVVVVVVVVVCCVVVPPVPPDDPLVVLVPDPDPVSVVVNVVVVVVVVVVVVVVVVVVVVVVVVVVVVVVVVVVVVCVCPVVVPPD

Secondary structure (DSSP, 8-state):
----HHHHHHHHHHHHHHHHHHHHHHHHHHHHHHHHHHHS-HHHHHHHHHHHHHHHHHHHHHHHHHHHHHHHHH-TT--S-HHHHHHH---HHHHHHHHHHHHHHHHHHHHHHHHHHHHHHHHHHHHHHHHHHHHHHHHS----

pLDDT: mean 73.18, std 8.24, range [43.66, 85.38]

Sequence (144 aa):
MLNHPYETWDHLQVLLAEMQVLFQNFLSLLNKEERLLLVLDRQGVADITEKKEQVLDGMHRYEQQVMGVMHQLAGSEHQGHLGGWLRNVPHRHAVSANTIFHELIGLIQKIQEQGKKNESLIRRTQHVVREAINLIYTGLGTGP